Protein AF-A0A961RZN5-F1 (afdb_monomer)

Mean predicted aligned error: 3.68 Å

Secondary structure (DSSP, 8-state):
-HHHHHHHHHHHHHHHHHHHTHHHHTSTT-HHHHHHHHHHHHTTSGGG-HHHHHHHHHHHHTTPPTT----

Structure (mmCIF, N/CA/C/O backbone):
data_AF-A0A961RZN5-F1
#
_entry.id   AF-A0A961RZN5-F1
#
loop_
_atom_site.group_PDB
_atom_site.id
_atom_site.type_symbol
_atom_site.label_atom_id
_atom_site.label_alt_id
_atom_site.label_comp_id
_atom_site.label_a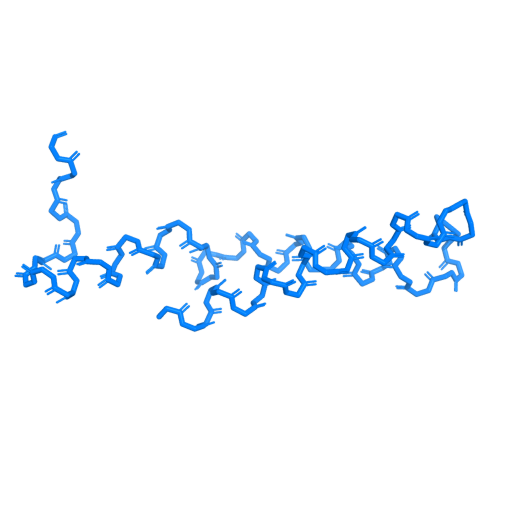sym_id
_atom_site.label_entity_id
_atom_site.label_seq_id
_atom_site.pdbx_PDB_ins_code
_atom_site.Cartn_x
_atom_site.Cartn_y
_atom_site.Cartn_z
_atom_site.occupancy
_atom_site.B_iso_or_equiv
_atom_site.auth_seq_id
_atom_site.auth_comp_id
_atom_site.auth_asym_id
_atom_site.auth_atom_id
_atom_site.pdbx_PDB_model_num
ATOM 1 N N . MET A 1 1 ? -14.705 1.185 4.593 1.00 78.50 1 MET A N 1
ATOM 2 C CA . MET A 1 1 ? -13.616 0.213 4.384 1.00 78.50 1 MET A CA 1
ATOM 3 C C . MET A 1 1 ? -12.878 0.480 3.076 1.00 78.50 1 MET A C 1
ATOM 5 O O . MET A 1 1 ? -11.661 0.629 3.079 1.00 78.50 1 MET A O 1
ATOM 9 N N . ASP A 1 2 ? -13.614 0.625 1.976 1.00 81.62 2 ASP A N 1
ATOM 10 C CA . ASP A 1 2 ? -13.074 0.709 0.611 1.00 81.62 2 ASP A CA 1
ATOM 11 C C . ASP A 1 2 ? -12.009 1.796 0.422 1.00 81.62 2 ASP A C 1
ATOM 13 O O . ASP A 1 2 ? -10.975 1.547 -0.193 1.00 81.62 2 ASP A O 1
ATOM 17 N N . ILE A 1 3 ? -12.203 2.967 1.038 1.00 89.38 3 ILE A N 1
ATOM 18 C CA . ILE A 1 3 ? -11.274 4.100 0.925 1.00 89.38 3 ILE A CA 1
ATOM 19 C C . ILE A 1 3 ? -9.845 3.787 1.396 1.00 89.38 3 ILE A C 1
ATOM 21 O O . ILE A 1 3 ? -8.910 4.369 0.863 1.00 89.38 3 ILE A O 1
ATOM 25 N N . ALA A 1 4 ? -9.658 2.867 2.349 1.00 93.50 4 ALA A N 1
ATOM 26 C CA . ALA A 1 4 ? -8.342 2.472 2.859 1.00 93.50 4 ALA A CA 1
ATOM 27 C C . ALA A 1 4 ? -7.878 1.120 2.283 1.00 93.50 4 ALA A C 1
ATOM 29 O O . ALA A 1 4 ? -6.681 0.879 2.127 1.00 93.50 4 ALA A O 1
ATOM 30 N N . MET A 1 5 ? -8.821 0.246 1.905 1.00 95.31 5 MET A N 1
ATOM 31 C CA . MET A 1 5 ? -8.528 -1.028 1.240 1.00 95.31 5 MET A CA 1
ATOM 32 C C . MET A 1 5 ? -7.937 -0.821 -0.158 1.00 95.31 5 MET A C 1
ATOM 34 O O . MET A 1 5 ? -6.924 -1.432 -0.491 1.00 95.31 5 MET A O 1
ATOM 38 N N . ILE A 1 6 ? -8.546 0.036 -0.983 1.00 95.75 6 ILE A N 1
ATOM 39 C CA . ILE A 1 6 ? -8.133 0.196 -2.383 1.00 95.75 6 ILE A CA 1
ATOM 40 C C . ILE A 1 6 ? -6.690 0.715 -2.499 1.00 95.75 6 ILE A C 1
ATOM 42 O O . ILE A 1 6 ? -5.901 0.071 -3.192 1.00 95.75 6 ILE A O 1
ATOM 46 N N . PRO A 1 7 ? -6.270 1.785 -1.790 1.00 95.50 7 PRO A N 1
ATOM 47 C CA . PRO A 1 7 ? -4.878 2.231 -1.826 1.00 95.50 7 PRO A CA 1
ATOM 48 C C . PRO A 1 7 ? -3.890 1.156 -1.368 1.00 95.50 7 PRO A C 1
ATOM 50 O O . PRO A 1 7 ? -2.827 1.020 -1.974 1.00 95.50 7 PRO A O 1
ATOM 53 N N . ARG A 1 8 ? -4.249 0.354 -0.352 1.00 95.94 8 ARG A N 1
ATOM 54 C CA . ARG A 1 8 ? -3.435 -0.777 0.111 1.00 95.94 8 ARG A CA 1
ATOM 55 C C . ARG A 1 8 ? -3.241 -1.823 -0.991 1.00 95.94 8 ARG A C 1
ATOM 57 O O . ARG A 1 8 ? -2.101 -2.191 -1.252 1.00 95.94 8 ARG A O 1
ATOM 64 N N . LEU A 1 9 ? -4.311 -2.250 -1.667 1.00 97.31 9 LEU A N 1
ATOM 65 C CA . LEU A 1 9 ? -4.210 -3.199 -2.787 1.00 97.31 9 LEU A CA 1
ATOM 66 C C . LEU A 1 9 ? -3.372 -2.637 -3.932 1.00 97.31 9 LEU A C 1
ATOM 68 O O . LEU A 1 9 ? -2.516 -3.335 -4.466 1.00 97.31 9 LEU A O 1
ATOM 72 N N . CYS A 1 10 ? -3.582 -1.369 -4.294 1.00 97.44 10 CYS A N 1
ATOM 73 C CA . CYS A 1 10 ? -2.792 -0.717 -5.333 1.00 97.44 10 CYS A CA 1
ATOM 74 C C . CYS A 1 10 ? -1.308 -0.655 -4.960 1.00 97.44 10 CYS A C 1
ATOM 76 O O . CYS A 1 10 ? -0.457 -0.912 -5.807 1.00 97.44 10 CYS A O 1
ATOM 78 N N . ARG A 1 11 ? -0.983 -0.328 -3.704 1.00 97.69 11 ARG A N 1
ATOM 79 C CA . ARG A 1 11 ? 0.396 -0.312 -3.206 1.00 97.69 11 ARG A CA 1
ATOM 80 C C . ARG A 1 11 ? 1.027 -1.697 -3.296 1.00 97.69 11 ARG A C 1
ATOM 82 O O . ARG A 1 11 ? 2.142 -1.805 -3.796 1.00 97.69 11 ARG A O 1
ATOM 89 N N . ASP A 1 12 ? 0.327 -2.726 -2.830 1.00 97.88 12 ASP A N 1
ATOM 90 C CA . ASP A 1 12 ? 0.833 -4.099 -2.827 1.00 97.88 12 ASP A CA 1
ATOM 91 C C . ASP A 1 12 ? 1.062 -4.582 -4.276 1.00 97.88 12 ASP A C 1
ATOM 93 O O . ASP A 1 12 ? 2.172 -4.980 -4.620 1.00 97.88 12 ASP A O 1
ATOM 97 N N . ALA A 1 13 ? 0.097 -4.365 -5.176 1.00 98.31 13 ALA A N 1
ATOM 98 C CA . ALA A 1 13 ? 0.238 -4.684 -6.599 1.00 98.31 13 ALA A CA 1
ATOM 99 C C . ALA A 1 13 ? 1.382 -3.915 -7.287 1.00 98.31 13 ALA A C 1
ATOM 101 O O . ALA A 1 13 ? 2.103 -4.463 -8.119 1.00 98.31 13 ALA A O 1
ATOM 102 N N . VAL A 1 14 ? 1.586 -2.635 -6.961 1.00 98.19 14 VAL A N 1
ATOM 103 C CA . VAL A 1 14 ? 2.692 -1.852 -7.535 1.00 98.19 14 VAL A CA 1
ATOM 104 C C . VAL A 1 14 ? 4.051 -2.307 -6.998 1.00 98.19 14 VAL A C 1
ATOM 106 O O . VAL A 1 14 ? 5.032 -2.255 -7.741 1.00 98.19 14 VAL A O 1
ATOM 109 N N . ASN A 1 15 ? 4.129 -2.793 -5.757 1.00 97.94 15 ASN A N 1
ATOM 110 C CA . ASN A 1 15 ? 5.348 -3.415 -5.236 1.00 97.94 15 ASN A CA 1
ATOM 111 C C . ASN A 1 15 ? 5.660 -4.738 -5.956 1.00 97.94 15 ASN A C 1
ATOM 113 O O . ASN A 1 15 ? 6.826 -4.986 -6.283 1.00 97.94 15 ASN A O 1
ATOM 117 N N . ASP A 1 16 ? 4.643 -5.540 -6.283 1.00 98.44 16 ASP A N 1
ATOM 118 C CA . ASP A 1 16 ? 4.815 -6.745 -7.104 1.00 98.44 16 ASP A CA 1
ATOM 119 C C . ASP A 1 16 ? 5.339 -6.382 -8.499 1.00 98.44 16 ASP A C 1
ATOM 121 O O . ASP A 1 16 ? 6.332 -6.943 -8.964 1.00 98.44 16 ASP A O 1
ATOM 125 N N . LEU A 1 17 ? 4.748 -5.370 -9.145 1.00 97.88 17 LEU A N 1
ATOM 126 C CA . LEU A 1 17 ? 5.204 -4.872 -10.448 1.00 97.88 17 LEU A CA 1
ATOM 127 C C . LE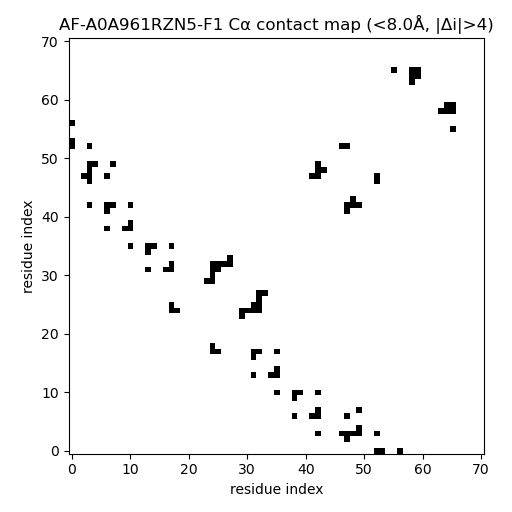U A 1 17 ? 6.636 -4.316 -10.404 1.00 97.88 17 LEU A C 1
ATOM 129 O O . LEU A 1 17 ? 7.406 -4.542 -11.338 1.00 97.88 17 LEU A O 1
ATOM 133 N N . LEU A 1 18 ? 7.017 -3.606 -9.336 1.00 98.19 18 LEU A N 1
ATOM 134 C CA . LEU A 1 18 ? 8.391 -3.135 -9.140 1.00 98.19 18 LEU A CA 1
ATOM 135 C C . LEU A 1 18 ? 9.370 -4.312 -9.029 1.00 98.19 18 LEU A C 1
ATOM 137 O O . LEU A 1 18 ? 10.446 -4.265 -9.624 1.00 98.19 18 LEU A O 1
ATOM 141 N N . THR A 1 19 ? 8.977 -5.367 -8.312 1.00 97.94 19 THR A N 1
ATOM 142 C CA . THR A 1 19 ? 9.774 -6.589 -8.135 1.00 97.94 19 THR A CA 1
ATOM 143 C C . THR A 1 19 ? 9.9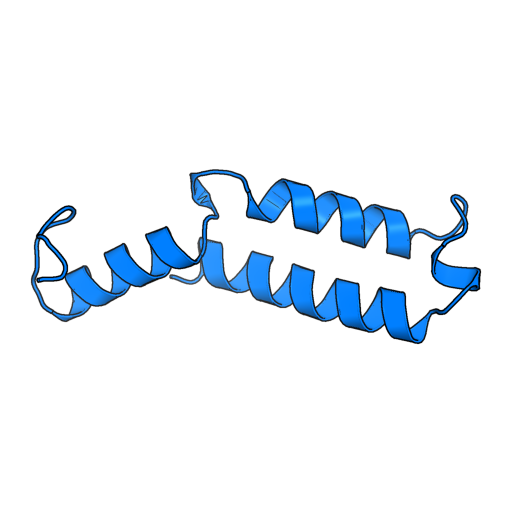45 -7.330 -9.461 1.00 97.94 19 THR A C 1
ATOM 145 O O . THR A 1 19 ? 11.068 -7.663 -9.837 1.00 97.94 19 THR A O 1
ATOM 148 N N . ILE A 1 20 ? 8.859 -7.504 -10.220 1.00 97.62 20 ILE A N 1
ATOM 149 C CA . ILE A 1 20 ? 8.871 -8.102 -11.565 1.00 97.62 20 ILE A CA 1
ATOM 150 C C . ILE A 1 20 ? 9.744 -7.285 -12.528 1.00 97.62 20 ILE A C 1
ATOM 152 O O . ILE A 1 20 ? 10.479 -7.850 -13.335 1.00 97.62 20 ILE A O 1
ATOM 156 N N . GLY A 1 21 ? 9.705 -5.953 -12.430 1.00 95.19 21 GLY A N 1
ATOM 157 C CA . GLY A 1 21 ? 10.524 -5.055 -13.247 1.00 95.19 21 GLY A CA 1
ATOM 158 C C . GLY A 1 21 ? 12.034 -5.164 -12.994 1.00 95.19 21 GLY A C 1
ATOM 159 O O . GLY A 1 21 ? 12.824 -4.671 -13.807 1.00 95.19 21 GLY A O 1
ATOM 160 N N . GLY A 1 22 ? 12.449 -5.794 -11.891 1.00 96.25 22 GLY A N 1
ATOM 161 C CA . GLY A 1 22 ? 13.849 -6.036 -11.556 1.00 96.25 22 GLY A CA 1
ATOM 162 C C . GLY A 1 22 ? 14.701 -4.762 -11.562 1.00 96.25 22 GLY A C 1
ATOM 163 O O . GLY A 1 22 ? 14.239 -3.665 -11.241 1.00 96.25 22 GLY A O 1
ATOM 164 N N . ALA A 1 23 ? 15.966 -4.887 -11.972 1.00 97.44 23 ALA A N 1
ATOM 165 C CA . ALA A 1 23 ? 16.916 -3.770 -11.974 1.00 97.44 23 ALA A CA 1
ATOM 166 C C . ALA A 1 23 ? 16.462 -2.579 -12.843 1.00 97.44 23 ALA A C 1
ATOM 168 O O . ALA A 1 23 ? 16.713 -1.426 -12.492 1.00 97.44 23 ALA A O 1
ATOM 169 N N . ALA A 1 24 ? 15.749 -2.831 -13.948 1.00 97.12 24 ALA A N 1
ATOM 170 C CA . ALA A 1 24 ? 15.223 -1.769 -14.805 1.00 97.12 24 ALA A CA 1
ATOM 171 C C . ALA A 1 24 ? 14.173 -0.911 -14.080 1.00 97.12 24 ALA A C 1
ATOM 173 O O . ALA A 1 24 ? 14.101 0.302 -14.296 1.00 97.12 24 ALA A O 1
ATOM 174 N N . GLY A 1 25 ? 13.400 -1.520 -13.175 1.00 96.81 25 GLY A N 1
ATOM 175 C CA . GLY A 1 25 ? 12.427 -0.835 -12.329 1.00 96.81 25 GLY A CA 1
ATOM 176 C C . GLY A 1 25 ? 13.045 0.203 -11.389 1.00 96.81 25 GLY A C 1
ATOM 177 O O . GLY A 1 25 ? 12.384 1.189 -11.072 1.00 96.81 25 GLY A O 1
ATOM 178 N N 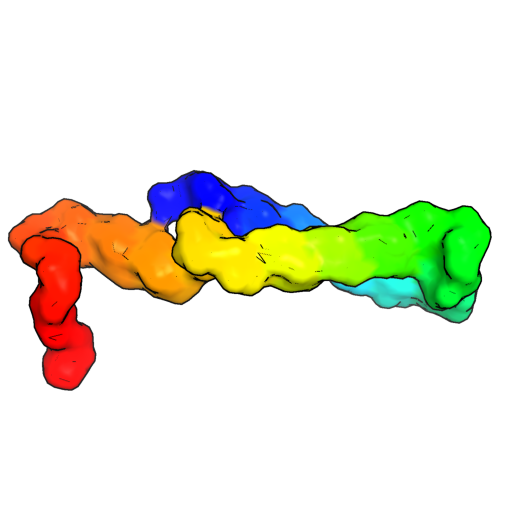. LEU A 1 26 ? 14.318 0.034 -11.012 1.00 96.88 26 LEU A N 1
ATOM 179 C CA . LEU A 1 26 ? 15.042 0.927 -10.096 1.00 96.88 26 LEU A CA 1
ATOM 180 C C . LEU A 1 26 ? 15.532 2.223 -10.758 1.00 96.88 26 LEU A C 1
ATOM 182 O O . LEU A 1 26 ? 15.862 3.187 -10.069 1.00 96.88 26 LEU A O 1
ATOM 186 N N . SER A 1 27 ? 15.587 2.269 -12.090 1.00 97.69 27 SER A N 1
ATOM 187 C CA . SER A 1 27 ? 16.018 3.463 -12.818 1.00 97.69 27 SER A CA 1
ATOM 188 C C . SER A 1 27 ? 15.084 4.645 -12.548 1.00 97.69 27 SER A C 1
ATOM 190 O O . SER A 1 27 ? 13.865 4.517 -12.642 1.00 97.69 27 SER A O 1
ATOM 192 N N . PHE A 1 28 ? 15.633 5.845 -12.328 1.00 96.75 28 PHE A N 1
ATOM 193 C CA . PHE A 1 28 ? 14.824 7.067 -12.204 1.00 96.75 28 PHE A CA 1
ATOM 194 C C . PHE A 1 28 ? 14.029 7.409 -13.470 1.00 96.75 28 PHE A C 1
ATOM 196 O O . PHE A 1 28 ? 13.029 8.121 -13.390 1.00 96.75 28 PHE A O 1
ATOM 203 N N . LYS A 1 29 ? 14.447 6.885 -14.629 1.00 97.12 29 LYS A N 1
ATOM 204 C CA . LYS A 1 29 ? 13.695 7.000 -15.886 1.00 97.12 29 LYS A CA 1
ATOM 205 C C . LYS A 1 29 ? 12.499 6.049 -15.934 1.00 97.12 29 LYS A C 1
ATOM 207 O O . LYS A 1 29 ? 11.580 6.274 -16.715 1.00 97.12 29 LYS A O 1
ATOM 212 N N . SER A 1 30 ? 12.505 5.000 -15.113 1.00 97.50 30 SER A N 1
ATOM 213 C CA . SER A 1 30 ? 11.383 4.081 -15.007 1.00 97.50 30 SER A CA 1
ATOM 214 C C . SER A 1 30 ? 10.272 4.705 -14.154 1.00 97.50 30 SER A C 1
ATOM 216 O O . SER A 1 30 ? 10.532 5.171 -13.037 1.00 97.50 30 SER A O 1
ATOM 218 N N . PRO A 1 31 ? 9.018 4.725 -14.636 1.00 97.56 31 PRO A N 1
ATOM 219 C CA . PRO A 1 31 ? 7.906 5.283 -13.876 1.00 97.56 31 PRO A CA 1
ATOM 220 C C . PRO A 1 31 ? 7.506 4.408 -12.679 1.00 97.56 31 PRO A C 1
ATOM 222 O O . PRO A 1 31 ? 6.905 4.929 -11.738 1.00 97.56 31 PRO A O 1
ATOM 225 N N . ILE A 1 32 ? 7.853 3.112 -12.677 1.00 97.88 32 ILE A N 1
ATOM 226 C CA . ILE A 1 32 ? 7.372 2.157 -11.668 1.00 97.88 32 ILE A CA 1
ATOM 227 C C . ILE A 1 32 ? 7.917 2.444 -10.264 1.00 97.88 32 ILE A C 1
ATOM 229 O O . ILE A 1 32 ? 7.136 2.472 -9.317 1.00 97.88 32 ILE A O 1
ATOM 233 N N . GLN A 1 33 ? 9.206 2.788 -10.112 1.00 97.81 33 GLN A N 1
ATOM 234 C CA . GLN A 1 33 ? 9.739 3.177 -8.796 1.00 97.81 33 GLN A CA 1
ATOM 235 C C . GLN A 1 33 ? 9.072 4.440 -8.244 1.00 97.81 33 GLN A C 1
ATOM 237 O O . GLN A 1 33 ? 8.902 4.574 -7.034 1.00 97.81 33 GLN A O 1
ATOM 242 N N . ARG A 1 34 ? 8.660 5.370 -9.119 1.00 98.00 34 ARG A N 1
ATOM 243 C CA . ARG A 1 34 ?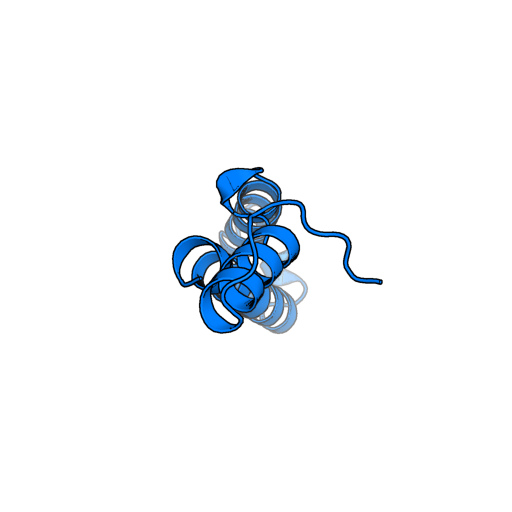 7.972 6.592 -8.692 1.00 98.00 34 ARG A CA 1
ATOM 244 C C . ARG A 1 34 ? 6.558 6.263 -8.234 1.00 98.00 34 ARG A C 1
ATOM 246 O O . ARG A 1 34 ? 6.147 6.749 -7.189 1.00 98.00 34 ARG A O 1
ATOM 253 N N . ALA A 1 35 ? 5.842 5.423 -8.980 1.00 98.12 35 ALA A N 1
ATOM 254 C CA . ALA A 1 35 ? 4.518 4.950 -8.587 1.00 98.12 35 ALA A CA 1
ATOM 255 C C . ALA A 1 35 ? 4.559 4.216 -7.235 1.00 98.12 35 ALA A C 1
ATOM 257 O O . ALA A 1 35 ? 3.755 4.526 -6.359 1.00 98.12 35 ALA A O 1
ATOM 258 N N . ALA A 1 36 ? 5.541 3.328 -7.034 1.00 98.00 36 ALA A N 1
ATOM 259 C CA . ALA A 1 36 ? 5.729 2.607 -5.777 1.00 98.00 36 ALA A CA 1
ATOM 260 C C . ALA A 1 36 ? 5.968 3.565 -4.604 1.00 98.00 36 ALA A C 1
ATOM 262 O O . ALA A 1 36 ? 5.238 3.524 -3.616 1.00 98.00 36 ALA A O 1
ATOM 263 N N . ARG A 1 37 ? 6.926 4.495 -4.730 1.00 97.56 37 ARG A N 1
ATOM 264 C CA . ARG A 1 37 ? 7.203 5.489 -3.678 1.00 97.56 37 ARG A CA 1
ATOM 265 C C . ARG A 1 37 ? 6.001 6.386 -3.383 1.00 97.56 37 ARG A C 1
ATOM 267 O O . ARG A 1 37 ? 5.725 6.655 -2.217 1.00 97.56 37 ARG A O 1
ATOM 274 N N . ASN A 1 38 ? 5.269 6.813 -4.412 1.00 98.00 38 ASN A N 1
ATOM 275 C CA . ASN A 1 38 ? 4.073 7.633 -4.237 1.00 98.00 38 ASN A CA 1
ATOM 276 C C . ASN A 1 38 ? 2.986 6.878 -3.464 1.00 98.00 38 ASN A C 1
ATOM 278 O O . ASN A 1 38 ? 2.451 7.415 -2.501 1.00 98.00 38 ASN A O 1
ATOM 282 N N . LEU A 1 39 ? 2.693 5.627 -3.831 1.00 97.50 39 LEU A N 1
ATOM 283 C CA . LEU A 1 39 ? 1.679 4.822 -3.142 1.00 97.50 39 LEU A CA 1
ATOM 284 C C . LEU A 1 39 ? 2.071 4.479 -1.704 1.00 97.50 39 LEU A C 1
ATOM 286 O O . LEU A 1 39 ? 1.203 4.480 -0.831 1.00 97.50 39 LEU A O 1
A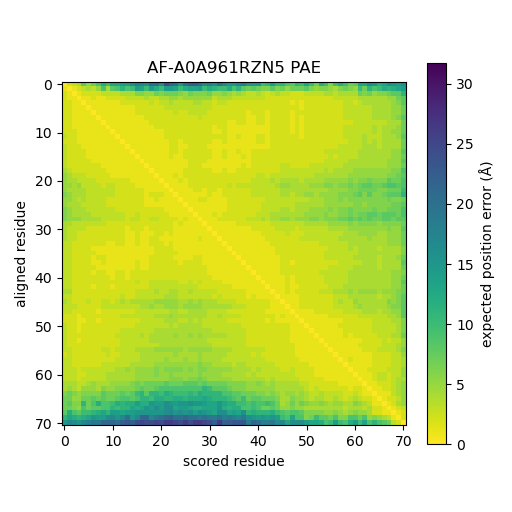TOM 290 N N . GLN A 1 40 ? 3.359 4.247 -1.437 1.00 96.75 40 GLN A N 1
ATOM 291 C CA . GLN A 1 40 ? 3.863 4.096 -0.070 1.00 96.75 40 GLN A CA 1
ATOM 292 C C . GLN A 1 40 ? 3.565 5.350 0.766 1.00 96.75 40 GLN A C 1
ATOM 294 O O . GLN A 1 40 ? 3.013 5.244 1.859 1.00 96.75 40 GLN A O 1
ATOM 299 N N . ALA A 1 41 ? 3.839 6.543 0.227 1.00 96.56 41 ALA A N 1
ATOM 300 C CA . ALA A 1 41 ? 3.543 7.807 0.902 1.00 96.56 41 ALA A CA 1
ATOM 301 C C . ALA A 1 41 ? 2.031 8.068 1.055 1.00 96.56 41 ALA A C 1
ATOM 303 O O . ALA A 1 41 ? 1.582 8.563 2.084 1.00 96.56 41 ALA A O 1
ATOM 304 N N . THR A 1 42 ? 1.217 7.716 0.061 1.00 94.81 42 THR A N 1
ATOM 305 C CA . THR A 1 42 ? -0.242 7.876 0.141 1.00 94.81 42 THR A CA 1
ATOM 306 C C . THR A 1 42 ? -0.850 6.988 1.227 1.00 94.81 42 THR A C 1
ATOM 308 O O . THR A 1 42 ? -1.720 7.442 1.967 1.00 94.81 42 THR A O 1
ATOM 311 N N . CYS A 1 43 ? -0.375 5.749 1.375 1.00 95.12 43 CYS A N 1
ATOM 312 C CA . CYS A 1 43 ? -0.928 4.798 2.343 1.00 95.12 43 CYS A CA 1
ATOM 313 C C . CYS A 1 43 ? -0.631 5.138 3.813 1.00 95.12 43 CYS A C 1
ATOM 315 O O . CYS A 1 43 ? -1.214 4.508 4.692 1.00 95.12 43 CYS A O 1
ATOM 317 N N . VAL A 1 44 ? 0.249 6.106 4.094 1.00 94.75 44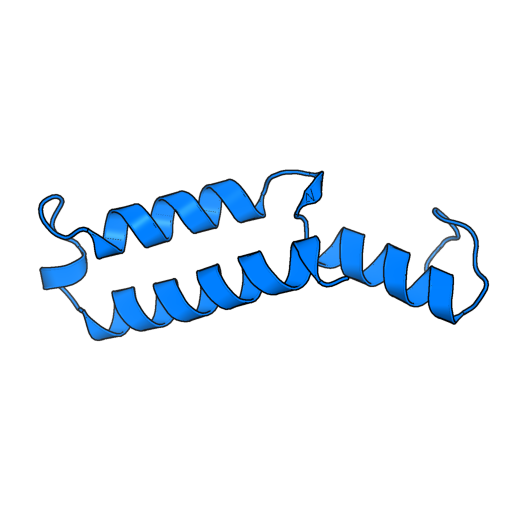 VAL A N 1
ATOM 318 C CA . VAL A 1 44 ? 0.492 6.601 5.463 1.00 94.75 44 VAL A CA 1
ATOM 319 C C . VAL A 1 44 ? -0.330 7.846 5.808 1.00 94.75 44 VAL A C 1
ATOM 321 O O . VAL A 1 44 ? -0.261 8.336 6.933 1.00 94.75 44 VAL A O 1
ATOM 324 N N . HIS A 1 45 ? -1.126 8.371 4.870 1.00 95.31 45 HIS A N 1
ATOM 325 C CA . HIS A 1 45 ? -2.070 9.441 5.174 1.00 95.31 45 HIS A CA 1
ATOM 326 C C . HIS A 1 45 ? -3.096 8.939 6.199 1.00 95.31 45 HIS A C 1
ATOM 328 O O . HIS A 1 45 ? -3.697 7.888 5.992 1.00 95.31 45 HIS A O 1
ATOM 334 N N . GLY A 1 46 ? -3.347 9.698 7.272 1.00 92.44 46 GLY A N 1
ATOM 335 C CA . GLY A 1 46 ? -4.187 9.246 8.394 1.00 92.44 46 GLY A CA 1
ATOM 336 C C . GLY A 1 46 ? -5.578 8.748 7.979 1.00 92.44 46 GLY A C 1
ATOM 337 O O . GLY A 1 46 ? -6.076 7.770 8.522 1.00 92.44 46 GLY A O 1
ATOM 338 N N . PHE A 1 47 ? -6.168 9.361 6.950 1.00 91.25 47 PHE A N 1
ATOM 339 C CA . PHE A 1 47 ? -7.466 8.953 6.394 1.00 91.25 47 PHE A CA 1
ATOM 340 C C . PHE A 1 47 ? -7.444 7.626 5.607 1.00 91.25 47 PHE A C 1
ATOM 342 O O . PHE A 1 47 ? -8.491 7.030 5.374 1.00 91.25 47 PHE A O 1
ATOM 349 N N . LEU A 1 48 ? -6.266 7.175 5.171 1.00 95.81 48 LEU A N 1
ATOM 350 C CA . LEU A 1 48 ? -6.066 5.980 4.343 1.00 95.81 48 LEU A CA 1
ATOM 351 C C . LEU A 1 48 ? -5.355 4.851 5.104 1.00 95.81 48 LEU A C 1
ATOM 353 O O . LEU A 1 48 ? -5.026 3.826 4.507 1.00 95.81 48 LEU A O 1
ATOM 357 N N . LEU A 1 49 ? -5.127 5.016 6.412 1.00 94.31 49 LEU A N 1
ATOM 358 C CA . LEU A 1 49 ? -4.558 3.972 7.258 1.00 94.31 49 LEU A CA 1
ATOM 359 C C . LEU A 1 49 ? -5.500 2.769 7.300 1.00 94.31 49 LEU A C 1
ATOM 361 O O . LEU A 1 49 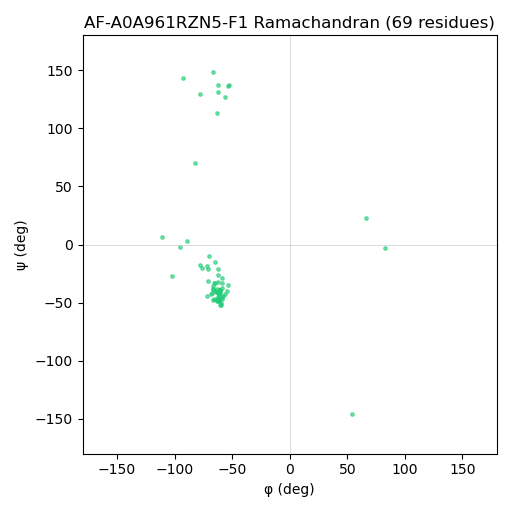? -6.607 2.836 7.837 1.00 94.31 49 LEU A O 1
ATOM 365 N N . TYR A 1 50 ? -5.035 1.658 6.731 1.00 94.94 50 TYR A N 1
ATOM 366 C CA . TYR A 1 50 ? -5.836 0.448 6.593 1.00 94.94 50 TYR A CA 1
ATOM 367 C C . TYR A 1 50 ? -6.308 -0.098 7.939 1.00 94.94 50 TYR A C 1
ATOM 369 O O . TYR A 1 50 ? -7.498 -0.352 8.092 1.00 94.94 50 TYR A O 1
ATOM 377 N N . ASP A 1 51 ? -5.401 -0.260 8.906 1.00 92.69 51 ASP A N 1
ATOM 378 C CA . ASP A 1 51 ? -5.735 -0.908 10.179 1.00 92.69 51 ASP A CA 1
ATOM 379 C C . ASP A 1 51 ? -6.769 -0.091 10.964 1.00 92.69 51 ASP A C 1
ATOM 381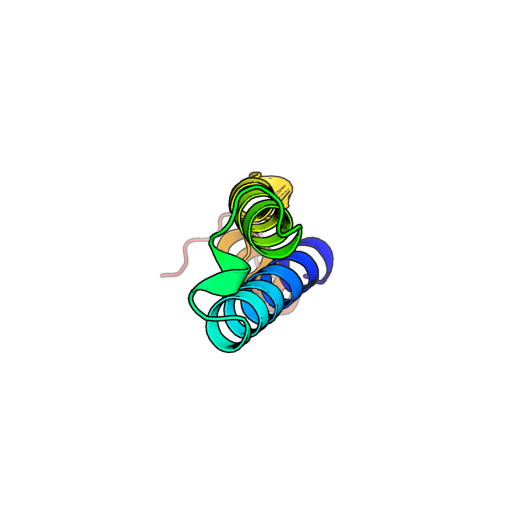 O O . ASP A 1 51 ? -7.751 -0.644 11.453 1.00 92.69 51 ASP A O 1
ATOM 385 N N . ALA A 1 52 ? -6.631 1.240 10.965 1.00 91.50 52 ALA A N 1
ATOM 386 C CA . ALA A 1 52 ? -7.620 2.143 11.549 1.00 91.50 52 ALA A CA 1
ATOM 387 C C . ALA A 1 52 ? -8.981 2.042 10.835 1.00 91.50 52 ALA A C 1
ATOM 389 O O . ALA A 1 52 ? -10.028 1.945 11.476 1.00 91.50 52 ALA A O 1
ATOM 390 N N . GLY A 1 53 ? -8.984 2.025 9.498 1.00 91.38 53 GLY A N 1
ATOM 391 C CA . GLY A 1 53 ? -10.207 1.863 8.710 1.00 91.38 53 GLY A CA 1
ATOM 392 C C . GLY A 1 53 ? -10.895 0.510 8.930 1.00 91.38 53 GLY A C 1
ATOM 393 O O . GLY A 1 53 ? -12.125 0.457 8.994 1.00 91.38 53 GLY A O 1
ATOM 394 N N . ALA A 1 54 ? -10.116 -0.565 9.071 1.00 92.56 54 ALA A N 1
ATOM 395 C CA . ALA A 1 54 ? -10.598 -1.917 9.337 1.00 92.56 54 ALA A CA 1
ATOM 396 C C . ALA A 1 54 ? -11.208 -2.034 10.738 1.00 92.56 54 ALA A C 1
ATOM 398 O O . ALA A 1 54 ? -12.287 -2.608 10.887 1.00 92.56 54 ALA A O 1
ATOM 399 N N . GLU A 1 55 ? -10.567 -1.440 11.745 1.00 91.69 55 GLU A N 1
ATOM 400 C CA . GLU A 1 55 ? -11.083 -1.383 13.111 1.00 91.69 55 GLU A CA 1
ATOM 401 C C . GLU A 1 55 ? -12.424 -0.643 13.170 1.00 91.69 55 GLU A C 1
ATOM 403 O O . GLU A 1 55 ? -13.408 -1.182 13.682 1.00 91.69 55 GLU A O 1
ATOM 408 N N . ILE A 1 56 ? -12.484 0.574 12.615 1.00 91.31 56 ILE A N 1
ATOM 409 C CA . ILE A 1 56 ? -13.709 1.387 12.590 1.00 91.31 56 ILE A CA 1
ATOM 410 C C . ILE A 1 56 ? -14.837 0.621 11.891 1.00 91.31 56 ILE A C 1
ATOM 412 O O . ILE A 1 56 ? -15.964 0.581 12.386 1.00 91.31 56 ILE A O 1
ATOM 416 N N . TYR A 1 57 ? -14.534 -0.015 10.757 1.00 92.44 57 TYR A N 1
ATOM 417 C CA . TYR A 1 57 ? -15.507 -0.806 10.012 1.00 92.44 57 TYR A CA 1
ATOM 418 C C . TYR A 1 57 ? -16.016 -2.011 10.814 1.00 92.44 57 TYR A C 1
ATOM 420 O O . TYR A 1 57 ? -17.227 -2.196 10.932 1.00 92.44 57 TYR A O 1
ATOM 428 N N . GLY A 1 58 ? -15.113 -2.796 11.407 1.00 92.00 58 GLY A N 1
ATOM 429 C CA . GLY A 1 58 ? -15.470 -3.960 12.218 1.00 92.00 58 GLY A CA 1
ATOM 430 C C . GLY A 1 58 ? -16.325 -3.588 13.429 1.00 92.00 58 GLY A C 1
ATOM 431 O O . GLY A 1 58 ? -17.329 -4.242 13.700 1.00 92.00 58 GLY A O 1
ATOM 432 N N . LYS A 1 59 ? -15.999 -2.486 14.112 1.00 92.31 59 LYS A N 1
ATOM 433 C CA . LYS A 1 59 ? -16.817 -1.961 15.214 1.00 92.31 59 LYS A CA 1
ATOM 434 C C . LYS A 1 59 ? -18.211 -1.558 14.756 1.00 92.31 59 LYS A C 1
ATOM 436 O O . LYS A 1 59 ? -19.179 -1.911 15.424 1.00 92.31 59 LYS A O 1
ATOM 441 N N . GLY A 1 60 ? -18.320 -0.908 13.598 1.00 93.00 60 GLY A N 1
ATOM 442 C CA . GLY A 1 60 ? -19.610 -0.599 12.982 1.00 93.00 60 GLY A CA 1
ATOM 443 C C . GLY A 1 60 ? -20.467 -1.848 12.751 1.00 93.00 60 GLY A C 1
ATOM 444 O O . GLY A 1 60 ? -21.650 -1.840 13.080 1.00 93.00 60 GLY A O 1
ATOM 445 N N . LEU A 1 61 ? -19.868 -2.943 12.266 1.00 94.12 61 LEU A N 1
ATOM 446 C CA . LEU A 1 61 ? -20.567 -4.224 12.082 1.00 94.12 61 LEU A CA 1
ATOM 447 C C . LEU A 1 61 ? -21.009 -4.869 13.404 1.00 94.12 61 LEU A C 1
ATOM 449 O O . LEU A 1 61 ? -22.042 -5.530 13.449 1.00 94.12 61 LEU A O 1
ATOM 453 N N . LEU A 1 62 ? -20.237 -4.675 14.473 1.00 94.81 62 LEU A N 1
ATOM 454 C CA . LEU A 1 62 ? -20.513 -5.222 15.804 1.00 94.81 62 LEU A CA 1
ATOM 455 C C . LEU A 1 62 ? -21.380 -4.300 16.680 1.00 94.81 62 LEU A C 1
ATOM 457 O O . LEU A 1 62 ? -21.600 -4.607 17.851 1.00 94.81 62 LEU A O 1
ATOM 461 N N . GLY A 1 63 ? -21.844 -3.163 16.151 1.00 95.62 63 GLY A N 1
ATOM 462 C CA . GLY A 1 63 ? -22.622 -2.177 16.909 1.00 95.62 63 GLY A CA 1
ATOM 463 C C . GLY A 1 63 ? -21.832 -1.477 18.022 1.00 95.62 63 GLY A C 1
ATOM 464 O O . GLY A 1 63 ? -22.423 -0.986 18.980 1.00 95.62 63 GLY A O 1
ATOM 465 N N . GLN A 1 64 ? -20.502 -1.443 17.922 1.00 94.31 64 GLN A N 1
ATOM 466 C CA . GLN A 1 64 ? -19.616 -0.812 18.899 1.00 94.31 64 GLN A CA 1
ATOM 467 C C . GLN A 1 64 ? -19.309 0.635 18.517 1.00 94.31 64 GLN A C 1
ATOM 469 O O . GLN A 1 64 ? -19.122 0.964 17.343 1.00 94.31 64 GLN A O 1
ATOM 474 N N . ALA A 1 65 ? -19.204 1.504 19.522 1.00 90.56 65 ALA A N 1
ATOM 475 C CA . ALA A 1 65 ? -18.784 2.881 19.309 1.00 90.56 65 ALA A CA 1
ATOM 476 C C . ALA A 1 65 ? -17.313 2.955 18.836 1.00 90.56 65 ALA A C 1
ATOM 478 O O . ALA A 1 65 ? -16.477 2.131 19.233 1.00 90.56 65 ALA A O 1
ATOM 479 N N . PRO A 1 66 ? -16.947 3.959 18.017 1.00 84.94 66 PRO A N 1
ATOM 480 C CA . PRO A 1 66 ? -15.546 4.271 17.760 1.00 84.94 66 PRO A CA 1
ATOM 481 C C . PRO A 1 66 ? -14.783 4.469 19.080 1.00 84.94 66 PRO A C 1
ATOM 483 O O . PRO A 1 66 ? -15.287 5.104 20.002 1.00 84.94 66 PRO A O 1
ATOM 486 N N . GLY A 1 67 ? -13.571 3.918 19.182 1.00 82.06 67 GLY A N 1
ATOM 487 C CA . GLY A 1 67 ? -12.748 4.028 20.395 1.00 82.06 67 GLY A CA 1
ATOM 488 C C . GLY A 1 67 ? -13.047 3.022 21.517 1.00 82.06 67 GLY A C 1
ATOM 489 O O . GLY A 1 67 ? -12.292 2.996 22.484 1.00 82.06 67 GLY A O 1
ATOM 490 N N . THR A 1 68 ? -14.059 2.147 21.395 1.00 88.06 68 THR A N 1
ATOM 491 C CA . THR A 1 68 ? -14.246 1.033 22.352 1.00 88.06 68 THR A CA 1
ATOM 492 C C . THR A 1 68 ? -12.976 0.167 22.429 1.00 88.06 68 THR A C 1
ATOM 494 O O . THR A 1 68 ? -12.520 -0.284 21.381 1.00 88.06 68 THR A O 1
ATOM 497 N N . PRO A 1 69 ? -12.383 -0.099 23.604 1.00 84.62 69 PRO A N 1
ATOM 498 C CA . PRO A 1 69 ? -11.166 -0.905 23.696 1.00 84.62 69 PRO A CA 1
ATOM 499 C C . PRO A 1 69 ? -11.310 -2.269 23.009 1.00 84.62 69 PRO A C 1
ATOM 501 O O . PRO A 1 69 ? -12.335 -2.940 23.142 1.00 84.62 69 PRO A O 1
ATOM 504 N N . LEU A 1 70 ? -10.282 -2.674 22.263 1.00 71.25 70 LEU A N 1
ATOM 505 C CA . LEU A 1 70 ? -10.169 -4.026 21.716 1.00 71.25 70 LEU A CA 1
ATOM 506 C C . LEU A 1 70 ? -9.600 -4.937 22.814 1.00 71.25 70 LEU A C 1
ATOM 508 O O . LEU A 1 70 ? -8.449 -5.325 22.696 1.00 71.25 70 LEU A O 1
ATOM 512 N N . ILE A 1 71 ? -10.408 -5.208 23.853 1.00 65.94 71 ILE A N 1
ATOM 513 C CA . ILE A 1 71 ? -10.079 -5.926 25.111 1.00 65.94 71 ILE A CA 1
ATOM 514 C C . ILE A 1 71 ? -8.845 -5.435 25.885 1.00 65.94 71 ILE A C 1
ATOM 516 O O . ILE A 1 71 ? -7.716 -5.425 25.359 1.00 65.94 71 ILE A O 1
#

Solvent-accessible surface area (backbone atoms only — not comparable to full-atom values): 3976 Å² total; per-residue (Å²): 91,63,79,13,48,52,53,49,52,51,33,53,52,36,48,51,52,34,58,74,43,42,78,63,19,70,37,89,87,31,66,48,46,54,53,36,54,50,35,57,57,53,43,67,37,81,89,26,29,45,69,62,35,49,50,53,45,52,28,56,76,69,75,44,64,85,87,62,77,88,123

pLDDT: mean 93.78, std 6.01, range [65.94, 98.44]

Foldseek 3Di:
DCQQVVLVVQLVVLVVVLVVCPPVSVDPVHCSVVSNVVSVVVNPPPSNPPVLVVVCVVCVVVVHDPPDDPD

Radius of gyration: 16.06 Å; Cα contacts (8 Å, |Δi|>4): 56; chains: 1; bounding box: 40×18×41 Å

Nearest PDB structures (foldseek):
  3afe-assembly1_C  TM=8.735E-01  e=3.811E-02  Mycobacterium tuberculosis
  2rfq-assembly1_A  TM=8.966E-01  e=6.604E-02  Rhodococcus jostii RHA1
  2rfq-assembly1_B  TM=9.002E-01  e=8.432E-02  Rhodococcus jostii RHA1
  2rfq-assembly1_C  TM=8.959E-01  e=9.528E-02  Rhodococcus jostii RHA1
  2rfq-assembly1_D  TM=9.001E-01  e=1.077E-01  Rhodococcus jostii RHA1

Sequence (71 aa):
MDIAMIPRLCRDAVNDLLTIGGAAGLSFKSPIQRAARNLQATCVHGFLLYDAGAEIYGKGLLGQAPGTPLI